Protein AF-A0A3E0DAB4-F1 (afdb_monomer)

Radius of gyration: 16.12 Å; Cα contacts (8 Å, |Δi|>4): 12; chains: 1; bounding box: 31×28×39 Å

Structure (mmCIF, N/CA/C/O backbone):
data_AF-A0A3E0DAB4-F1
#
_entry.id   AF-A0A3E0DAB4-F1
#
loop_
_atom_site.group_PDB
_atom_site.id
_atom_site.type_symbol
_atom_site.label_atom_id
_atom_site.label_alt_id
_atom_site.label_comp_id
_atom_site.label_asym_id
_atom_site.label_entity_id
_atom_site.label_seq_id
_atom_site.pdbx_PDB_ins_code
_atom_site.Cartn_x
_atom_site.Cartn_y
_atom_site.Cartn_z
_atom_site.occupancy
_atom_site.B_iso_or_equiv
_atom_site.auth_seq_id
_atom_site.auth_comp_id
_atom_site.aut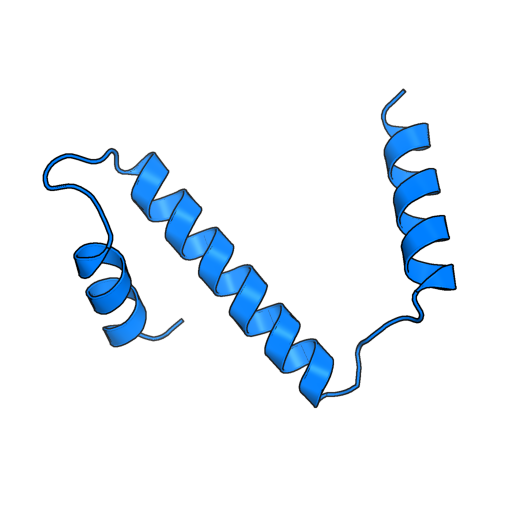h_asym_id
_atom_site.auth_atom_id
_atom_site.pdbx_PDB_model_num
ATOM 1 N N . MET A 1 1 ? -1.687 -9.093 -1.750 1.00 74.19 1 MET A N 1
ATOM 2 C CA . MET A 1 1 ? -0.913 -8.915 -2.995 1.00 74.19 1 MET A CA 1
ATOM 3 C C . MET 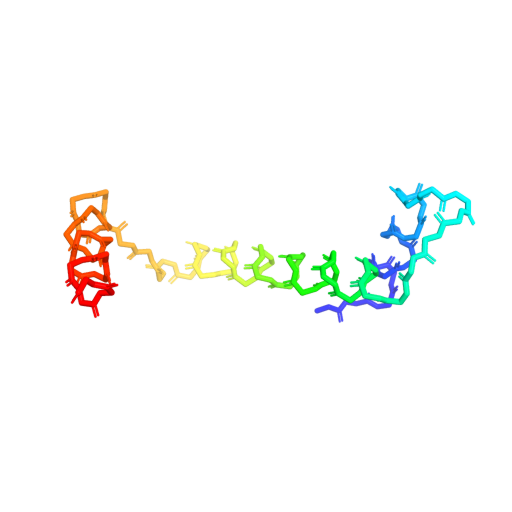A 1 1 ? -0.963 -10.155 -3.881 1.00 74.19 1 MET A C 1
ATOM 5 O O . MET A 1 1 ? -0.548 -11.233 -3.468 1.00 74.19 1 MET A O 1
ATOM 9 N N . LYS A 1 2 ? -1.510 -10.007 -5.092 1.00 86.50 2 LYS A N 1
ATOM 10 C CA . LYS A 1 2 ? -1.619 -11.072 -6.104 1.00 86.50 2 LYS A CA 1
ATOM 11 C C . LYS A 1 2 ? -0.591 -10.834 -7.214 1.00 86.50 2 LYS A C 1
ATOM 13 O O . LYS A 1 2 ? -0.285 -9.687 -7.516 1.00 86.50 2 LYS A O 1
ATOM 18 N N . LYS A 1 3 ? -0.114 -11.898 -7.870 1.00 88.75 3 LYS A N 1
ATOM 19 C CA . LYS A 1 3 ? 0.886 -11.808 -8.956 1.00 88.75 3 LYS A CA 1
ATOM 20 C C . LYS A 1 3 ? 0.495 -10.819 -10.066 1.00 88.75 3 LYS A C 1
ATOM 22 O O . LYS A 1 3 ? 1.343 -10.054 -10.503 1.00 88.75 3 LYS A O 1
ATOM 27 N N . HIS A 1 4 ? -0.772 -10.801 -10.490 1.00 92.00 4 HIS A N 1
ATOM 28 C CA . HIS A 1 4 ? -1.224 -9.885 -11.547 1.00 92.00 4 HIS A CA 1
ATOM 29 C C . HIS A 1 4 ? -1.084 -8.409 -11.155 1.00 92.00 4 HIS A C 1
ATOM 31 O O . HIS A 1 4 ? -0.705 -7.611 -11.995 1.00 92.00 4 HIS A O 1
ATOM 37 N N . ARG A 1 5 ? -1.288 -8.053 -9.877 1.00 87.56 5 ARG A N 1
ATOM 38 C CA . ARG A 1 5 ? -1.103 -6.674 -9.400 1.00 87.56 5 ARG A CA 1
ATOM 39 C C . ARG A 1 5 ? 0.343 -6.214 -9.509 1.00 87.56 5 ARG A C 1
ATOM 41 O O . ARG A 1 5 ? 0.590 -5.049 -9.785 1.00 87.56 5 ARG A O 1
ATOM 48 N N . VAL A 1 6 ? 1.294 -7.123 -9.289 1.00 90.69 6 VAL A N 1
ATOM 49 C CA . VAL A 1 6 ? 2.718 -6.818 -9.470 1.00 90.69 6 VAL A CA 1
ATOM 50 C C . VAL A 1 6 ? 2.995 -6.514 -10.939 1.00 90.69 6 VAL A C 1
ATOM 52 O O . VAL A 1 6 ? 3.644 -5.521 -11.226 1.00 90.69 6 VAL A O 1
ATOM 55 N N . ILE A 1 7 ? 2.445 -7.315 -11.854 1.00 92.31 7 ILE A N 1
ATOM 56 C CA . ILE A 1 7 ? 2.594 -7.108 -13.301 1.00 92.31 7 ILE A CA 1
ATOM 57 C C . ILE A 1 7 ? 1.966 -5.773 -13.729 1.00 92.31 7 ILE A C 1
ATOM 59 O O . ILE A 1 7 ? 2.653 -4.966 -14.334 1.00 92.31 7 ILE A O 1
ATOM 63 N N . GLU A 1 8 ? 0.731 -5.484 -13.310 1.00 91.31 8 GLU A N 1
ATOM 64 C CA . GLU A 1 8 ? 0.078 -4.185 -13.563 1.00 91.31 8 GLU A CA 1
ATOM 65 C C . GLU A 1 8 ? 0.884 -3.003 -13.002 1.00 91.31 8 GLU A C 1
ATOM 67 O O . GLU A 1 8 ? 0.866 -1.906 -13.547 1.00 91.31 8 GLU A O 1
ATOM 72 N N . THR A 1 9 ? 1.598 -3.200 -11.890 1.00 90.44 9 THR A N 1
ATOM 73 C CA . THR A 1 9 ? 2.445 -2.146 -11.318 1.00 90.44 9 THR A CA 1
ATOM 74 C C . THR A 1 9 ? 3.625 -1.830 -12.230 1.00 90.44 9 THR A C 1
ATO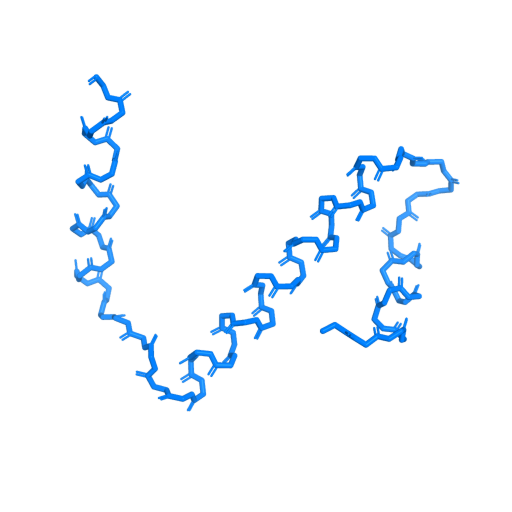M 76 O O . THR A 1 9 ? 3.994 -0.661 -12.334 1.00 90.44 9 THR A O 1
ATOM 79 N N . LEU A 1 10 ? 4.191 -2.844 -12.892 1.00 92.31 10 LEU A N 1
ATOM 80 C CA . LEU A 1 10 ? 5.286 -2.673 -13.848 1.00 92.31 10 LEU A CA 1
ATOM 81 C C . LEU A 1 10 ? 4.839 -1.867 -15.073 1.00 92.31 10 LEU A C 1
ATOM 83 O O . LEU A 1 10 ? 5.606 -1.030 -15.529 1.00 92.31 10 LEU A O 1
ATOM 87 N N . ASP A 1 11 ? 3.591 -2.027 -15.530 1.00 92.88 11 ASP A N 1
ATOM 88 C CA . ASP A 1 11 ? 3.029 -1.254 -16.656 1.00 92.88 11 ASP A CA 1
ATOM 89 C C . ASP A 1 11 ? 2.958 0.263 -16.375 1.00 92.88 11 ASP A C 1
ATOM 91 O O . ASP A 1 11 ? 2.793 1.074 -17.286 1.00 92.88 11 ASP A O 1
ATOM 95 N N . HIS A 1 12 ? 3.053 0.660 -15.103 1.00 89.38 12 HIS A N 1
ATOM 96 C CA . HIS A 1 12 ? 3.014 2.053 -14.655 1.00 89.38 12 HIS A CA 1
ATOM 97 C C . HIS A 1 12 ? 4.373 2.597 -14.205 1.00 89.38 12 HIS A C 1
ATOM 99 O O . HIS A 1 12 ? 4.436 3.730 -13.715 1.00 89.38 12 HIS A O 1
ATOM 105 N N . LEU A 1 13 ? 5.437 1.799 -14.299 1.00 93.19 13 LEU A N 1
ATOM 106 C CA . LEU A 1 13 ? 6.796 2.251 -14.029 1.00 93.19 13 LEU A CA 1
ATOM 107 C C . LEU A 1 13 ? 7.457 2.734 -15.329 1.00 93.19 13 LEU A C 1
ATOM 109 O O . LEU A 1 13 ? 7.085 2.284 -16.411 1.00 93.19 13 LEU A O 1
ATOM 113 N N . PRO A 1 14 ? 8.403 3.683 -15.241 1.00 94.50 14 PRO A N 1
ATOM 114 C CA . PRO A 1 14 ? 9.220 4.068 -16.389 1.00 94.50 14 PRO A CA 1
ATOM 115 C C . PRO A 1 14 ? 10.056 2.883 -16.895 1.00 94.50 14 PRO A C 1
ATOM 117 O O . PRO A 1 14 ? 10.280 1.925 -16.161 1.00 94.50 14 PRO A O 1
ATOM 120 N N . ASP A 1 15 ? 10.566 2.977 -18.127 1.00 94.19 15 ASP A N 1
ATOM 121 C CA . ASP A 1 15 ? 11.412 1.933 -18.731 1.00 94.19 15 ASP A CA 1
ATOM 122 C C . ASP A 1 15 ? 12.676 1.632 -17.899 1.00 94.19 15 ASP A C 1
ATOM 124 O O . ASP A 1 15 ? 13.147 0.495 -17.862 1.00 94.19 15 ASP A O 1
ATOM 128 N N . GLU A 1 16 ? 13.200 2.639 -17.193 1.00 96.00 16 GLU A N 1
ATOM 129 C CA . GLU A 1 16 ? 14.280 2.503 -16.216 1.00 96.00 16 GLU A CA 1
ATOM 130 C C . GLU A 1 16 ? 13.794 2.928 -14.828 1.00 96.00 16 GLU A C 1
ATOM 132 O O . GLU A 1 16 ? 13.365 4.063 -14.624 1.00 96.00 16 GLU A O 1
ATOM 137 N N . PHE A 1 17 ? 13.896 2.024 -13.858 1.00 96.12 17 PHE A N 1
ATOM 138 C CA . PHE A 1 17 ? 13.562 2.262 -12.455 1.00 96.12 17 PHE A CA 1
ATOM 139 C C . PHE A 1 17 ? 14.514 1.473 -11.554 1.0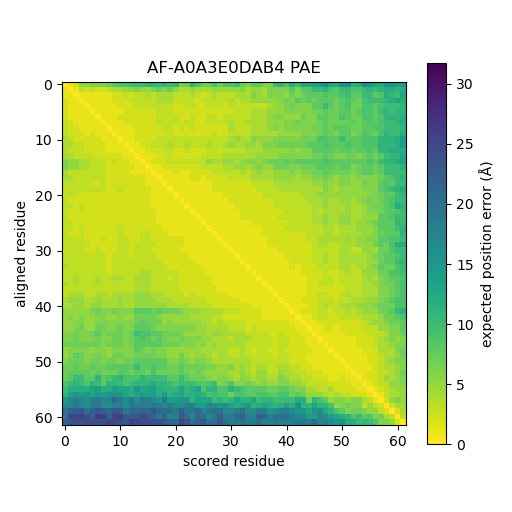0 96.12 17 PHE A C 1
ATOM 141 O O . PHE A 1 17 ? 15.105 0.474 -11.975 1.00 96.12 17 PHE A O 1
ATOM 148 N N . SER A 1 18 ? 14.666 1.909 -10.304 1.00 96.75 18 SER A N 1
ATOM 149 C CA . SER A 1 18 ? 15.457 1.180 -9.312 1.00 96.75 18 SER A CA 1
ATOM 150 C C . SER A 1 18 ? 14.640 0.073 -8.643 1.00 96.75 18 SER A C 1
ATOM 152 O O . SER A 1 18 ? 13.407 0.097 -8.612 1.00 96.75 18 SER A O 1
ATOM 154 N N . LEU A 1 19 ? 15.321 -0.912 -8.054 1.00 94.81 19 LEU A N 1
ATOM 155 C CA . LEU A 1 19 ? 14.632 -1.933 -7.265 1.00 94.81 19 LEU A CA 1
ATOM 156 C C . LEU A 1 19 ? 13.896 -1.299 -6.075 1.00 94.81 19 LEU A C 1
ATOM 158 O O . LEU A 1 19 ? 12.799 -1.739 -5.727 1.00 94.81 19 LEU A O 1
ATOM 162 N N . GLU A 1 20 ? 14.480 -0.260 -5.481 1.00 96.31 20 GLU A N 1
ATOM 163 C CA . GLU A 1 20 ? 13.886 0.517 -4.400 1.00 96.31 20 GLU A CA 1
ATOM 164 C C . GLU A 1 20 ? 12.538 1.124 -4.814 1.00 96.31 20 GLU A C 1
ATOM 166 O O . GLU A 1 20 ? 11.566 0.971 -4.072 1.00 96.31 20 GLU A O 1
ATOM 171 N N . ASP A 1 21 ? 12.441 1.704 -6.016 1.00 94.75 21 ASP A N 1
ATOM 172 C CA . ASP A 1 21 ? 11.196 2.297 -6.535 1.00 94.75 21 ASP A CA 1
ATOM 173 C C . ASP A 1 21 ? 10.079 1.253 -6.663 1.00 94.75 21 ASP A C 1
ATOM 175 O O . ASP A 1 21 ? 8.927 1.480 -6.270 1.00 94.75 21 ASP A O 1
ATOM 179 N N . LEU A 1 22 ? 10.417 0.069 -7.186 1.00 94.00 22 LEU A N 1
ATOM 180 C CA . LEU A 1 22 ? 9.469 -1.037 -7.299 1.00 94.00 22 LEU A CA 1
ATOM 181 C C . LEU A 1 22 ? 8.997 -1.496 -5.917 1.00 94.00 22 LEU A C 1
ATOM 183 O O . LEU A 1 22 ? 7.795 -1.667 -5.694 1.00 94.00 22 LEU A O 1
ATOM 187 N N . VAL A 1 23 ? 9.926 -1.692 -4.979 1.00 94.19 23 VAL A N 1
ATOM 188 C CA . VAL A 1 23 ? 9.601 -2.125 -3.615 1.00 94.19 23 VAL A CA 1
ATOM 189 C C . VAL A 1 23 ? 8.721 -1.090 -2.918 1.00 94.19 23 VAL A C 1
ATOM 191 O O . VAL A 1 23 ? 7.706 -1.466 -2.327 1.00 94.19 23 VAL A O 1
ATOM 194 N N . GLU A 1 24 ? 9.041 0.201 -3.018 1.00 94.81 24 GLU A N 1
ATOM 195 C CA . GLU A 1 24 ? 8.231 1.276 -2.445 1.00 94.81 24 GLU A CA 1
ATOM 196 C C . GLU A 1 24 ? 6.805 1.254 -3.003 1.00 94.81 24 GLU A C 1
ATOM 198 O O . GLU A 1 24 ? 5.832 1.250 -2.236 1.00 94.81 24 GLU A O 1
ATOM 203 N N . LYS A 1 25 ? 6.662 1.163 -4.330 1.00 93.62 25 LYS A N 1
ATOM 204 C CA . LYS A 1 25 ? 5.353 1.140 -4.987 1.00 93.62 25 LYS A CA 1
ATOM 205 C C . LYS A 1 25 ? 4.521 -0.070 -4.560 1.00 93.62 25 LYS A C 1
ATOM 207 O O . LYS A 1 25 ? 3.331 0.077 -4.269 1.00 93.62 25 LYS A O 1
ATOM 212 N N . LEU A 1 26 ? 5.133 -1.251 -4.462 1.00 94.12 26 LEU A N 1
ATOM 213 C CA . LEU A 1 26 ? 4.459 -2.465 -3.994 1.00 94.12 26 LEU A CA 1
ATOM 214 C C . LEU A 1 26 ? 4.053 -2.363 -2.517 1.00 94.12 26 LEU A C 1
ATOM 2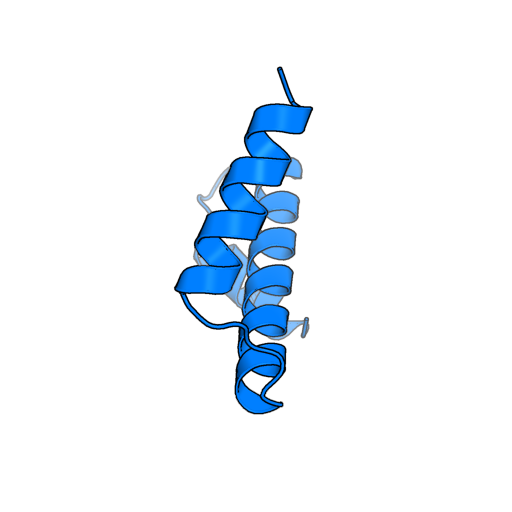16 O O . LEU A 1 26 ? 2.931 -2.729 -2.159 1.00 94.12 26 LEU A O 1
ATOM 220 N N . LEU A 1 27 ? 4.919 -1.824 -1.655 1.00 94.56 27 LEU A N 1
ATOM 221 C CA . LEU A 1 27 ? 4.593 -1.590 -0.246 1.00 94.56 27 LEU A CA 1
ATOM 222 C C . LEU A 1 27 ? 3.433 -0.603 -0.094 1.00 94.56 27 LEU A C 1
ATOM 224 O O . LEU A 1 27 ? 2.545 -0.820 0.735 1.00 94.56 27 LEU A O 1
ATOM 228 N N . PHE A 1 28 ? 3.420 0.464 -0.891 1.00 94.56 28 PHE A N 1
ATOM 229 C CA . PHE A 1 28 ? 2.325 1.425 -0.915 1.00 94.56 28 PHE A CA 1
ATOM 230 C C . PHE A 1 28 ? 1.007 0.761 -1.323 1.00 94.56 28 PHE A C 1
ATOM 232 O O . PHE A 1 28 ? 0.024 0.862 -0.589 1.00 94.56 28 PHE A O 1
ATOM 239 N N . LEU A 1 29 ? 0.994 0.011 -2.429 1.00 93.38 29 LEU A N 1
ATOM 240 C CA . LEU A 1 29 ? -0.196 -0.715 -2.883 1.00 93.38 29 LEU A CA 1
ATOM 241 C C . LEU A 1 29 ? -0.702 -1.696 -1.821 1.00 93.38 29 LEU A C 1
ATOM 243 O O . LEU A 1 29 ? -1.898 -1.732 -1.543 1.00 93.38 29 LEU A O 1
ATOM 247 N N . GLY A 1 30 ? 0.199 -2.4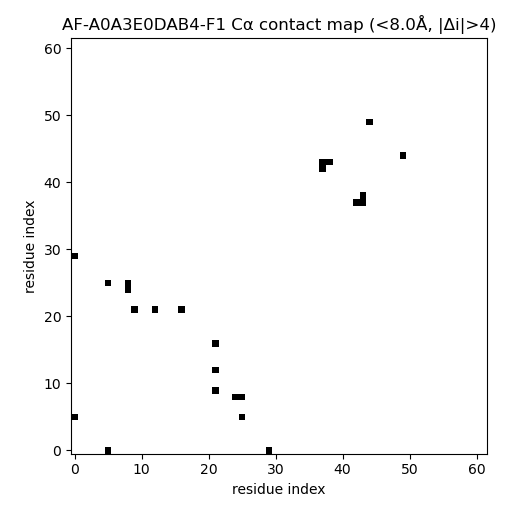27 -1.159 1.00 93.25 30 GLY A N 1
ATOM 248 C CA . GLY A 1 30 ? -0.164 -3.319 -0.057 1.00 93.25 30 GLY A CA 1
ATOM 249 C C . GLY A 1 30 ? -0.817 -2.590 1.124 1.00 93.25 30 GLY A C 1
ATOM 250 O O . GLY A 1 30 ? -1.780 -3.095 1.703 1.00 93.25 30 GLY A O 1
ATOM 251 N N . LYS A 1 31 ? -0.344 -1.385 1.470 1.00 94.94 31 LYS A N 1
ATOM 252 C CA . LYS A 1 31 ? -0.968 -0.549 2.512 1.00 94.94 31 LYS A CA 1
ATOM 253 C C . LYS A 1 31 ? -2.358 -0.065 2.100 1.00 94.94 31 LYS A C 1
ATOM 255 O O . LYS A 1 31 ? -3.252 -0.054 2.941 1.00 94.94 31 LYS A O 1
ATOM 260 N N . VAL A 1 32 ? -2.545 0.308 0.833 1.00 94.19 32 VAL A N 1
ATOM 261 C CA . VAL A 1 32 ? -3.848 0.741 0.305 1.00 94.19 32 VAL A CA 1
ATOM 262 C C . VAL A 1 32 ? -4.846 -0.415 0.298 1.00 94.19 32 VAL A C 1
ATOM 264 O O . VAL A 1 32 ? -5.939 -0.252 0.830 1.00 94.19 32 VAL A O 1
ATOM 267 N N . GLU A 1 33 ? -4.469 -1.590 -0.223 1.00 93.12 33 GLU A N 1
ATOM 268 C CA . GLU A 1 33 ? -5.322 -2.793 -0.207 1.00 93.12 33 GLU A CA 1
ATOM 269 C C . GLU A 1 33 ? -5.778 -3.124 1.218 1.00 93.12 33 GLU A C 1
ATOM 271 O O . GLU A 1 33 ? -6.962 -3.348 1.462 1.00 93.12 33 GLU A O 1
ATOM 276 N N . LYS A 1 34 ? -4.845 -3.088 2.176 1.00 94.62 34 LYS A N 1
ATOM 277 C CA . LYS A 1 34 ? -5.166 -3.303 3.586 1.00 94.62 34 LYS A CA 1
ATOM 278 C C . LYS A 1 34 ? -6.120 -2.238 4.131 1.00 94.62 34 LYS A C 1
ATOM 280 O O . LYS A 1 34 ? -7.063 -2.584 4.827 1.00 94.62 34 LYS A O 1
ATOM 285 N N . GLY A 1 35 ? -5.894 -0.963 3.815 1.00 95.38 35 GLY A N 1
ATOM 286 C CA . GLY A 1 35 ? -6.765 0.129 4.255 1.00 95.38 35 GLY A CA 1
ATOM 287 C C . GLY A 1 35 ? -8.191 0.013 3.711 1.00 95.38 35 GLY A C 1
ATOM 288 O O . GLY A 1 35 ? -9.139 0.309 4.433 1.00 95.38 35 GLY A O 1
ATOM 289 N N . LEU A 1 36 ? -8.351 -0.461 2.471 1.00 95.94 36 LEU A N 1
ATOM 290 C CA . LEU A 1 36 ? -9.663 -0.753 1.887 1.00 95.94 36 LEU A CA 1
ATOM 291 C C . LEU A 1 36 ? -10.353 -1.908 2.619 1.00 95.94 36 LEU A C 1
ATOM 293 O O . LEU A 1 36 ? -11.513 -1.774 2.996 1.00 95.94 36 LEU A O 1
ATOM 297 N N . GLN A 1 37 ? -9.627 -2.994 2.891 1.00 96.69 37 GLN A N 1
ATOM 298 C CA . GLN A 1 37 ? -10.157 -4.115 3.669 1.00 96.69 37 GLN A CA 1
ATOM 299 C C . GLN A 1 37 ? -10.561 -3.683 5.089 1.00 96.69 37 GLN A C 1
ATOM 301 O O . GLN A 1 37 ? -11.649 -4.013 5.551 1.00 96.69 37 GLN A O 1
ATOM 306 N N . ASP A 1 38 ? -9.717 -2.908 5.775 1.00 97.00 38 ASP A N 1
ATOM 307 C CA . ASP A 1 38 ? -10.029 -2.371 7.102 1.00 97.00 38 ASP A CA 1
ATOM 308 C C . ASP A 1 38 ? -11.295 -1.488 7.051 1.00 97.00 38 ASP A C 1
ATOM 310 O O . ASP A 1 38 ? -12.108 -1.525 7.975 1.00 97.00 38 ASP A O 1
ATOM 314 N N . ALA A 1 39 ? -11.511 -0.736 5.966 1.00 96.44 39 ALA A N 1
ATOM 315 C CA . ALA A 1 39 ? -12.723 0.059 5.777 1.00 96.44 39 ALA A CA 1
ATOM 316 C C . ALA A 1 39 ? -13.982 -0.800 5.576 1.00 96.44 39 ALA A C 1
ATOM 318 O O . ALA A 1 39 ? -15.002 -0.529 6.211 1.00 96.44 39 ALA A O 1
ATOM 319 N N . GLU A 1 40 ? -13.903 -1.845 4.749 1.00 96.88 40 GLU A N 1
ATOM 320 C CA . GLU A 1 40 ? -14.993 -2.809 4.538 1.00 96.88 40 GLU A CA 1
ATOM 321 C C . GLU A 1 40 ? -15.364 -3.550 5.830 1.00 96.88 40 GLU A C 1
ATOM 323 O O . GLU A 1 40 ? -16.541 -3.755 6.121 1.00 96.88 40 GLU A O 1
ATOM 328 N N . GLU A 1 41 ? -14.369 -3.895 6.648 1.00 97.69 41 GLU A N 1
ATOM 329 C CA . GLU A 1 41 ? -14.554 -4.564 7.940 1.00 97.69 41 GLU A CA 1
ATOM 330 C C . GLU A 1 41 ? -14.967 -3.601 9.072 1.00 97.69 41 GLU A C 1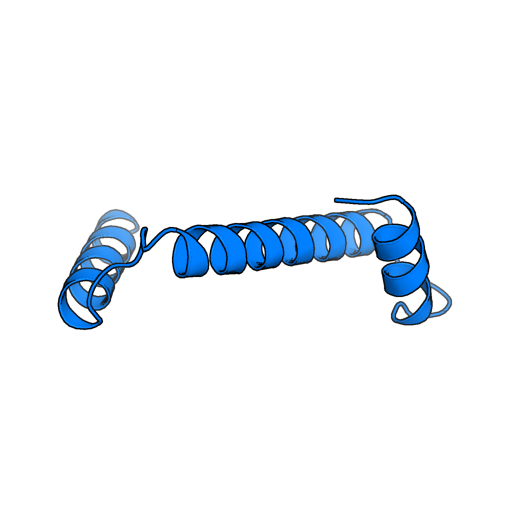
ATOM 332 O O . GLU A 1 41 ? -15.100 -4.013 10.226 1.00 97.69 41 GLU A O 1
ATOM 337 N N . GLY A 1 42 ? -15.153 -2.309 8.777 1.00 96.25 42 GLY A N 1
ATOM 338 C CA . GLY A 1 42 ? -15.535 -1.298 9.764 1.00 96.25 42 GLY A CA 1
ATOM 339 C C . GLY A 1 42 ? -14.429 -0.936 10.761 1.00 96.25 42 GLY A C 1
ATOM 340 O O . GLY A 1 42 ? -14.687 -0.217 11.726 1.00 96.25 42 GLY A O 1
ATOM 341 N N . LYS A 1 43 ? -13.182 -1.364 10.526 1.00 96.56 43 LYS A N 1
ATOM 342 C CA . LYS A 1 43 ? -11.977 -1.020 11.305 1.00 96.56 43 LYS A CA 1
ATOM 343 C C . LYS A 1 43 ? -11.482 0.392 10.977 1.00 96.56 43 LYS A C 1
ATOM 345 O O . LYS A 1 43 ? -10.303 0.630 10.718 1.00 96.56 43 LYS A O 1
ATOM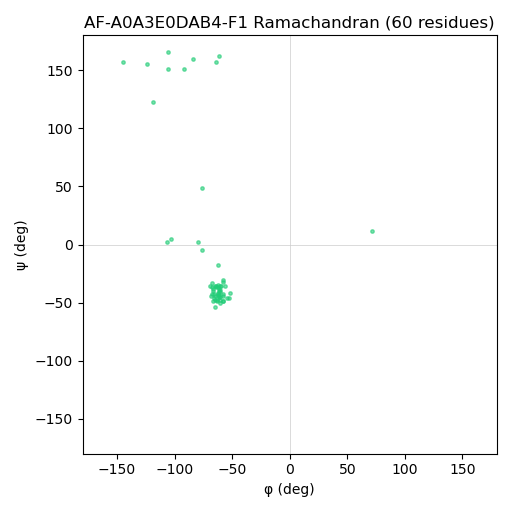 350 N N . THR A 1 44 ? -12.400 1.346 10.998 1.00 95.31 44 THR A N 1
ATOM 351 C CA . THR A 1 44 ? -12.131 2.761 10.750 1.00 95.31 44 THR A CA 1
ATOM 352 C C . THR A 1 44 ? -12.186 3.543 12.055 1.00 95.31 44 THR A C 1
ATOM 354 O O . THR A 1 44 ? -12.631 3.049 13.089 1.00 95.31 44 THR A O 1
ATOM 357 N N . ILE A 1 45 ? -11.683 4.771 12.022 1.00 95.06 45 ILE A N 1
ATOM 358 C CA . ILE A 1 45 ? -11.808 5.719 13.127 1.00 95.06 45 ILE A CA 1
ATOM 359 C C . ILE A 1 45 ? -12.463 6.988 12.604 1.00 95.06 45 ILE A C 1
ATOM 361 O O . ILE A 1 45 ? -12.357 7.307 11.417 1.00 95.06 45 ILE A O 1
ATOM 365 N N . SER A 1 46 ? -13.112 7.733 13.491 1.00 95.94 46 SER A N 1
ATOM 366 C CA . SER A 1 46 ? -13.661 9.034 13.133 1.00 95.94 46 SER A CA 1
ATOM 367 C C . SER A 1 46 ? -12.549 10.014 12.752 1.00 95.94 46 SER A C 1
ATOM 369 O O . SER A 1 46 ? -11.398 9.913 13.190 1.00 95.94 46 SER A O 1
ATOM 371 N N . LEU A 1 47 ? -12.911 11.037 11.978 1.00 93.69 47 LEU A N 1
ATOM 372 C CA . LEU A 1 47 ? -11.990 12.116 11.620 1.00 93.69 47 LEU A CA 1
ATOM 373 C C . LEU A 1 47 ? -11.392 12.804 12.861 1.00 93.69 47 LEU A C 1
ATOM 375 O O . LEU A 1 47 ? -10.227 13.198 12.849 1.00 93.69 47 LEU A O 1
ATOM 379 N N . HIS A 1 48 ? -12.174 12.940 13.933 1.00 95.75 48 HIS A N 1
ATOM 380 C CA . HIS A 1 48 ? -11.711 13.541 15.182 1.00 95.75 48 HIS A CA 1
ATOM 381 C C . HIS A 1 48 ? -10.613 12.695 15.845 1.00 95.75 48 HIS A C 1
ATOM 383 O O . HIS A 1 48 ? -9.547 13.208 16.185 1.00 95.75 48 HIS A O 1
ATOM 389 N N . GLU A 1 49 ? -10.828 11.384 15.957 1.00 93.81 49 GLU A N 1
ATOM 390 C CA . GLU A 1 49 ? -9.833 10.458 16.508 1.00 93.81 49 GLU A CA 1
ATOM 391 C C . GLU A 1 49 ? -8.570 10.388 15.643 1.00 93.81 49 GLU A C 1
ATOM 393 O O . GLU A 1 49 ? -7.461 10.301 16.176 1.00 93.81 49 GLU A O 1
ATOM 398 N N . ALA A 1 50 ? -8.721 10.456 14.316 1.00 93.38 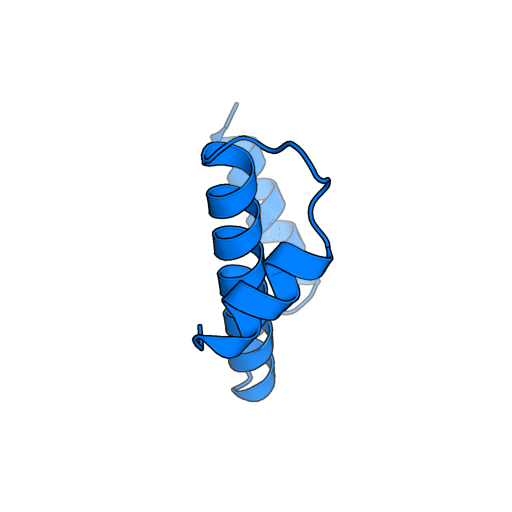50 ALA A N 1
ATOM 399 C CA . ALA A 1 50 ? -7.596 10.498 13.388 1.00 93.38 50 ALA A CA 1
ATOM 400 C C . ALA A 1 50 ? -6.712 11.731 13.628 1.00 93.38 50 ALA A C 1
ATOM 402 O O . ALA A 1 50 ? -5.497 11.579 13.774 1.00 93.38 50 ALA A O 1
ATOM 403 N N . LYS A 1 51 ? -7.313 12.925 13.756 1.00 93.69 51 LYS A N 1
ATOM 404 C CA . LYS A 1 51 ? -6.586 14.170 14.059 1.00 93.69 51 LYS A CA 1
ATOM 405 C C . LYS A 1 51 ? -5.805 14.069 15.368 1.00 93.69 51 LYS A C 1
ATOM 407 O O . LYS A 1 51 ? -4.599 14.295 15.368 1.00 93.69 51 LYS A O 1
ATOM 412 N N . MET A 1 52 ? -6.445 13.605 16.444 1.00 94.06 52 MET A N 1
ATOM 413 C CA . MET A 1 52 ? -5.764 13.437 17.734 1.00 94.06 52 MET A CA 1
ATOM 414 C C . MET A 1 52 ? -4.601 12.436 17.673 1.00 94.06 52 MET A C 1
ATOM 416 O O . MET A 1 52 ? -3.557 12.651 18.292 1.00 94.06 52 MET A O 1
ATOM 420 N N . LYS A 1 53 ? -4.751 11.321 16.942 1.00 91.31 53 LYS A N 1
ATOM 421 C CA . LYS A 1 53 ? -3.664 10.340 16.768 1.00 91.31 53 LYS A CA 1
ATOM 422 C C . LYS A 1 53 ? -2.494 10.914 15.972 1.00 91.31 53 LYS A C 1
ATOM 424 O O . LYS A 1 53 ? -1.349 10.599 16.291 1.00 91.31 53 LYS A O 1
ATOM 429 N N . MET A 1 54 ? -2.771 11.719 14.948 1.00 89.94 54 MET A N 1
ATOM 430 C CA . MET A 1 54 ? -1.742 12.396 14.161 1.00 89.94 54 MET A CA 1
ATOM 431 C C . MET A 1 54 ? -0.977 13.395 15.031 1.00 89.94 54 MET A C 1
ATOM 433 O O . MET A 1 54 ? 0.236 13.261 15.169 1.00 89.94 54 MET A O 1
ATOM 437 N N . GLU A 1 55 ? -1.673 14.314 15.698 1.00 90.50 55 GLU A N 1
ATOM 438 C CA . GLU A 1 55 ? -1.058 15.324 16.570 1.00 90.50 55 GLU A CA 1
ATOM 439 C C . GLU A 1 55 ? -0.133 14.695 17.622 1.00 90.50 55 GLU A C 1
ATOM 441 O O . GLU A 1 55 ? 1.020 15.105 17.752 1.00 90.50 55 GLU A O 1
ATOM 446 N N . LYS A 1 56 ? -0.576 13.621 18.293 1.00 87.56 56 LYS A N 1
ATOM 447 C CA . LYS A 1 56 ? 0.253 12.884 19.264 1.00 87.56 56 LYS A CA 1
ATOM 448 C C . LYS A 1 56 ? 1.521 12.285 18.650 1.00 87.56 56 LYS A C 1
ATOM 450 O O . LYS A 1 56 ? 2.572 12.315 19.282 1.00 87.56 56 LYS A O 1
ATOM 455 N N . LYS A 1 57 ? 1.442 11.725 17.437 1.00 85.56 57 LYS A N 1
ATOM 456 C CA . LYS A 1 57 ? 2.608 11.138 16.753 1.00 85.56 57 LYS A CA 1
ATOM 457 C C . LYS A 1 57 ? 3.629 12.199 16.349 1.00 85.56 57 LYS A C 1
ATOM 459 O O . LYS A 1 57 ? 4.822 11.978 16.533 1.00 85.56 57 LYS A O 1
ATOM 464 N N . TRP A 1 58 ? 3.173 13.338 15.831 1.00 80.00 58 TRP A N 1
ATOM 465 C CA . TRP A 1 58 ? 4.064 14.436 15.442 1.00 80.00 58 TRP A CA 1
ATOM 466 C C . TRP A 1 58 ? 4.709 15.125 16.649 1.00 80.00 58 TRP A C 1
ATOM 468 O O . TRP A 1 58 ? 5.883 15.466 16.576 1.00 80.00 58 TRP A O 1
ATOM 478 N N . GLN A 1 59 ? 3.998 15.253 17.774 1.00 71.50 59 GLN A N 1
ATOM 479 C CA . GLN A 1 59 ? 4.577 15.770 19.022 1.00 71.50 59 GLN A CA 1
ATOM 480 C C . GLN A 1 59 ? 5.624 14.831 19.636 1.00 71.50 59 GLN A C 1
ATOM 482 O O . GLN A 1 59 ? 6.595 15.304 20.205 1.00 71.50 59 GLN A O 1
ATOM 487 N N . ALA A 1 60 ? 5.466 13.512 19.494 1.00 64.50 60 ALA A N 1
ATOM 488 C CA . ALA A 1 60 ? 6.448 12.526 19.963 1.00 64.50 60 ALA A CA 1
ATOM 489 C C . ALA A 1 60 ? 7.699 12.413 19.066 1.00 64.50 60 ALA A C 1
ATOM 491 O O . ALA A 1 60 ? 8.610 11.651 19.380 1.00 64.50 60 ALA A O 1
ATOM 492 N N . SER A 1 61 ? 7.715 13.124 17.935 1.00 61.66 61 SER A N 1
ATOM 493 C CA . SER A 1 61 ? 8.835 13.172 16.986 1.00 61.66 61 SER A CA 1
ATOM 494 C C . SER A 1 61 ? 9.653 14.473 17.108 1.00 61.66 61 SER A C 1
ATOM 496 O O . SER A 1 61 ? 10.523 14.708 16.270 1.00 61.66 61 SER A O 1
ATOM 498 N N . GLN A 1 62 ? 9.326 15.328 18.090 1.00 53.03 62 GLN A N 1
ATOM 499 C CA . GLN A 1 62 ? 10.038 16.560 18.462 1.00 53.03 62 GLN A CA 1
ATOM 500 C C . GLN A 1 62 ? 10.950 16.311 19.663 1.00 53.03 62 GLN A C 1
ATOM 502 O O . GLN A 1 62 ? 10.525 15.565 20.575 1.00 53.03 62 GLN A O 1
#

Foldseek 3Di:
DDPVVLVVVVVVDPPDDDPVVSVVSVVVVVVVVVVVVCVVVVVDDDPVVVVVVVVVVVVVVD

Sequence (62 aa):
MKKHRVIETLDHLPDEFSLEDLVEKLLFLGKVEKGLQDAEEGKTISLHEAKMKMEKKWQASQ

Mean predicted aligned error: 5.13 Å

pLDDT: mean 91.02, std 8.59, range [53.03, 97.69]

Solvent-accessible surface area (backbone atoms only — not comparable to full-atom values): 3795 Å² total; per-residue (Å²): 139,56,75,66,59,56,56,59,50,55,76,74,49,64,100,75,76,54,72,66,58,53,51,51,52,51,52,49,50,51,53,49,55,50,52,52,52,31,51,76,72,62,69,66,74,54,74,68,59,49,50,55,54,48,53,55,53,59,58,72,73,106

Organism: NCBI:txid238540

Secondary structure (DSSP, 8-state):
--HHHHHHHHTTS-SS--HHHHHHHHHHHHHHHHHHHHHHTT----HHHHHHHHHHHHHTT-